Protein AF-A0A699QF99-F1 (afdb_monomer)

Sequence (143 aa):
QKDYFSTLHKDLKVVEPKKQSFEDEPPELELKELPPHLEYAFLGDNRKWPVIIAKDLSFNEKTALINVHKTRKKAIAWKLTDIKGIDPEFCSHKILLKEDYSPKVQSQRRGGMTVIKNDENELVPTRLVTGWRVCIDYRKLNE

pLDDT: mean 75.84, std 16.43, range [37.59, 96.62]

Secondary structure (DSSP, 8-state):
--HHHHHHTTT-------------PPP---PPPPPTTEEEEESSGGG-SEEEEETT--HHHHHHHHHHHHHTGGGS-SSGGGSTT--TTTT-------TTPPPPP-PPP---EEEEE-TTS-EEEEE-----------TTT--

Organism: Tanacetum cinerariifolium (NCBI:txid118510)

Structure (mmCIF, N/CA/C/O backbone):
data_AF-A0A699QF99-F1
#
_entry.id   AF-A0A699QF99-F1
#
loop_
_atom_site.group_PDB
_atom_site.id
_atom_site.type_symbol
_atom_site.label_atom_id
_atom_site.label_alt_id
_atom_site.label_comp_id
_atom_site.label_asym_id
_atom_site.label_entity_id
_atom_site.label_seq_id
_atom_site.pdbx_PDB_ins_code
_atom_site.Cartn_x
_atom_site.Cartn_y
_atom_site.Cartn_z
_atom_site.occupancy
_atom_site.B_iso_or_equiv
_atom_site.auth_seq_id
_atom_site.auth_comp_id
_atom_site.auth_asym_id
_atom_site.auth_atom_id
_atom_site.pdbx_PDB_model_num
ATOM 1 N N . GLN A 1 1 ? 18.931 -19.888 -33.628 1.00 48.25 1 GLN A N 1
ATOM 2 C CA . GLN A 1 1 ? 17.987 -19.134 -32.758 1.00 48.25 1 GLN A CA 1
ATOM 3 C C . GLN A 1 1 ? 18.033 -19.569 -31.283 1.00 48.25 1 GLN A C 1
ATOM 5 O O . GLN A 1 1 ? 17.420 -18.906 -30.459 1.00 48.25 1 GLN A O 1
ATOM 10 N N . LYS A 1 2 ? 18.768 -20.634 -30.913 1.00 37.59 2 LYS A N 1
ATOM 11 C CA . LYS A 1 2 ? 18.993 -21.014 -29.503 1.00 37.59 2 LYS A CA 1
ATOM 12 C C . LYS A 1 2 ? 20.247 -20.368 -28.896 1.00 37.59 2 LYS A C 1
ATOM 14 O O . LYS A 1 2 ? 20.340 -20.250 -27.684 1.00 37.59 2 LYS A O 1
ATOM 19 N N . ASP A 1 3 ? 21.160 -19.889 -29.737 1.00 38.94 3 ASP A N 1
ATOM 20 C CA . ASP A 1 3 ? 22.500 -19.484 -29.296 1.00 38.94 3 ASP A CA 1
ATOM 21 C C . ASP A 1 3 ? 22.543 -18.085 -28.669 1.00 38.94 3 ASP A C 1
ATOM 23 O O . ASP A 1 3 ? 23.373 -17.834 -27.807 1.00 38.94 3 ASP A O 1
ATOM 27 N N . TYR A 1 4 ? 21.597 -17.202 -29.016 1.00 45.09 4 TYR A N 1
ATOM 28 C CA . TYR A 1 4 ? 21.563 -15.825 -28.505 1.00 45.09 4 TYR A CA 1
ATOM 29 C C . TYR A 1 4 ? 21.324 -15.767 -26.985 1.00 45.09 4 TYR A C 1
ATOM 31 O O . TYR A 1 4 ? 21.980 -15.005 -26.275 1.00 45.09 4 TYR A O 1
ATOM 39 N N . PHE A 1 5 ? 20.438 -16.627 -26.469 1.00 42.97 5 PHE A N 1
ATOM 40 C CA . PHE A 1 5 ? 20.118 -16.698 -25.038 1.00 42.97 5 PHE A CA 1
ATOM 41 C C . PHE A 1 5 ? 21.234 -17.349 -24.207 1.00 42.97 5 PHE A C 1
ATOM 43 O O . PHE A 1 5 ? 21.433 -16.973 -23.054 1.00 42.97 5 PHE A O 1
ATOM 50 N N . SER A 1 6 ? 21.999 -18.286 -24.778 1.00 48.34 6 SER A N 1
ATOM 51 C CA . SER A 1 6 ? 23.105 -18.944 -24.068 1.00 48.34 6 SER A CA 1
ATOM 52 C C . SER A 1 6 ? 24.324 -18.040 -23.868 1.00 48.34 6 SER A C 1
ATOM 54 O O . SER A 1 6 ? 25.045 -18.225 -22.889 1.00 48.34 6 SER A O 1
ATOM 56 N N . THR A 1 7 ? 24.550 -17.052 -24.740 1.00 47.69 7 THR A N 1
ATOM 57 C CA . THR A 1 7 ? 25.624 -16.055 -24.568 1.00 47.69 7 THR A CA 1
ATOM 58 C C . THR A 1 7 ? 25.356 -15.097 -23.406 1.00 47.69 7 THR A C 1
ATOM 60 O O . THR A 1 7 ? 26.258 -14.858 -22.612 1.00 47.69 7 THR A O 1
ATOM 63 N N . LEU A 1 8 ? 24.116 -14.618 -23.235 1.00 49.06 8 LEU A N 1
ATOM 64 C CA . LEU A 1 8 ? 23.759 -13.665 -22.168 1.00 49.06 8 LEU A CA 1
ATOM 65 C C . LEU A 1 8 ? 23.820 -14.271 -20.755 1.00 49.06 8 LEU A C 1
ATOM 67 O O . LEU A 1 8 ? 24.043 -13.558 -19.780 1.00 49.06 8 LEU A O 1
ATOM 71 N N . HIS A 1 9 ? 23.663 -15.591 -20.635 1.00 49.22 9 HIS A N 1
ATOM 72 C CA . HIS A 1 9 ? 23.750 -16.288 -19.350 1.00 49.22 9 HIS A CA 1
ATOM 73 C C . HIS A 1 9 ? 25.180 -16.435 -18.807 1.00 49.22 9 HIS A C 1
ATOM 75 O O . HIS A 1 9 ? 25.330 -16.782 -17.638 1.00 49.22 9 HIS A O 1
ATOM 81 N N . LYS A 1 10 ? 26.224 -16.191 -19.614 1.00 53.22 10 LYS A N 1
ATOM 82 C CA . LYS A 1 10 ? 27.620 -16.336 -19.162 1.00 53.22 10 LYS A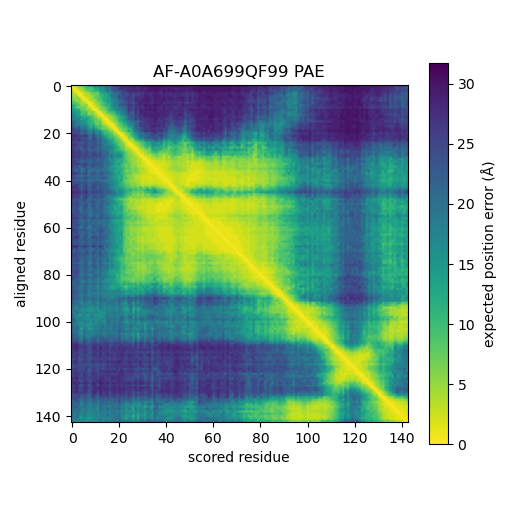 CA 1
ATOM 83 C C . LYS A 1 10 ? 28.157 -15.115 -18.406 1.00 53.22 10 LYS A C 1
ATOM 85 O O . LYS A 1 10 ? 29.061 -15.284 -17.594 1.00 53.22 10 LYS A O 1
ATOM 90 N N . ASP A 1 11 ? 27.557 -13.941 -18.603 1.00 45.44 11 ASP A N 1
ATOM 91 C CA . ASP A 1 11 ? 27.993 -12.685 -17.968 1.00 45.44 11 ASP A CA 1
ATOM 92 C C . ASP A 1 11 ? 27.169 -12.313 -16.724 1.00 45.44 11 ASP A C 1
ATOM 94 O O . ASP A 1 11 ? 27.529 -11.416 -15.959 1.00 45.44 11 ASP A O 1
ATOM 98 N N . LEU A 1 12 ? 26.068 -13.026 -16.477 1.00 50.19 12 LEU A N 1
ATOM 99 C CA . LEU A 1 12 ? 25.263 -12.859 -15.274 1.00 50.19 12 LEU A CA 1
ATOM 100 C C . LEU A 1 12 ? 25.894 -13.655 -14.129 1.00 50.19 12 LEU A C 1
ATOM 102 O O . LEU A 1 12 ? 25.664 -14.855 -13.971 1.00 50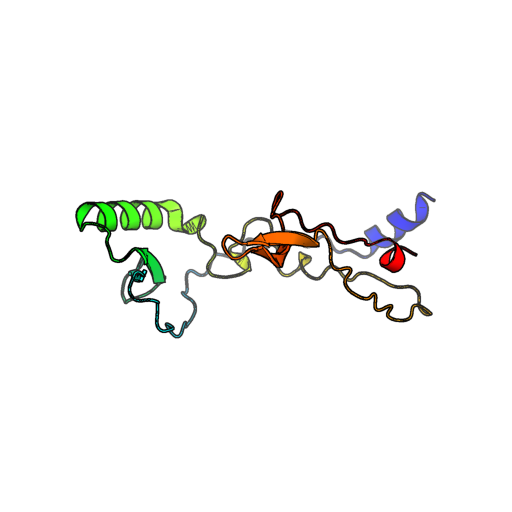.19 12 LEU A O 1
ATOM 106 N N . LYS A 1 13 ? 26.686 -12.970 -13.298 1.00 48.88 13 LYS A N 1
ATOM 107 C CA . LYS A 1 13 ? 27.049 -13.467 -11.967 1.00 48.88 13 LYS A CA 1
ATOM 108 C C . LYS A 1 13 ? 25.755 -13.769 -11.210 1.00 48.88 13 LYS A C 1
ATOM 110 O O . LYS A 1 13 ? 25.025 -12.852 -10.847 1.00 48.88 13 LYS A O 1
ATOM 115 N N . VAL A 1 14 ? 25.485 -15.050 -10.960 1.00 43.34 14 VAL A N 1
ATOM 116 C CA . VAL A 1 14 ? 24.491 -15.473 -9.971 1.00 43.34 14 VAL A CA 1
ATOM 117 C C . VAL A 1 14 ? 25.002 -14.984 -8.620 1.00 43.34 14 VAL A C 1
ATOM 119 O O . VAL A 1 14 ? 25.902 -15.577 -8.028 1.00 43.34 14 VAL A O 1
ATOM 122 N N . VAL A 1 15 ? 24.497 -13.835 -8.179 1.00 47.59 15 VAL A N 1
ATOM 123 C CA . VAL A 1 15 ? 24.717 -13.345 -6.823 1.00 47.59 15 VAL A CA 1
ATOM 124 C C . VAL A 1 15 ? 23.864 -14.226 -5.922 1.00 47.59 15 V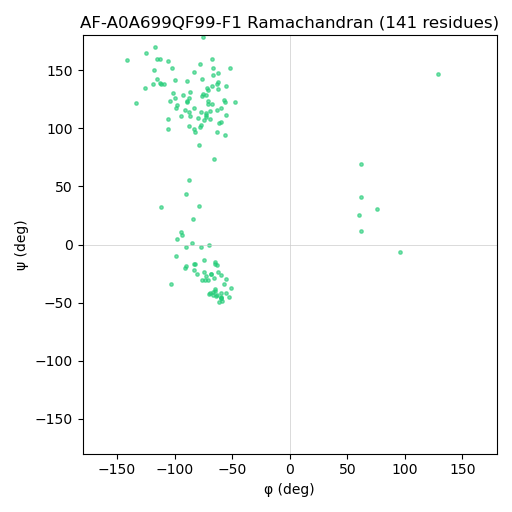AL A C 1
ATOM 126 O O . VAL A 1 15 ? 22.639 -14.236 -6.025 1.00 47.59 15 VAL A O 1
ATOM 129 N N . GLU A 1 16 ? 24.518 -15.029 -5.083 1.00 48.09 16 GLU A N 1
ATOM 130 C CA . GLU A 1 16 ? 23.820 -15.766 -4.035 1.00 48.09 16 GLU A CA 1
ATOM 131 C C . GLU A 1 16 ? 23.019 -14.779 -3.179 1.00 48.09 16 GLU A C 1
ATOM 133 O O . GLU A 1 16 ? 23.550 -13.720 -2.821 1.00 48.09 16 GLU A O 1
ATOM 138 N N . PRO A 1 17 ? 21.762 -15.102 -2.829 1.00 39.62 17 PRO A N 1
ATOM 139 C CA . PRO A 1 17 ? 20.935 -14.218 -2.031 1.00 39.62 17 PRO A CA 1
ATOM 140 C C . PRO A 1 17 ? 21.616 -14.014 -0.681 1.00 39.62 17 PRO A C 1
ATOM 142 O O . PRO A 1 17 ? 21.622 -14.894 0.187 1.00 39.62 17 PRO A O 1
ATOM 145 N N . LYS A 1 18 ? 22.214 -12.834 -0.501 1.00 41.59 18 LYS A N 1
ATOM 146 C CA . LYS A 1 18 ? 22.719 -12.408 0.797 1.00 41.59 18 LYS A CA 1
ATOM 147 C C . LYS A 1 18 ? 21.524 -12.389 1.734 1.00 41.59 18 LYS A C 1
ATOM 149 O O . LYS A 1 18 ? 20.579 -11.630 1.538 1.00 41.59 18 LYS A O 1
ATOM 154 N N . LYS A 1 19 ? 21.571 -13.232 2.766 1.00 45.41 19 LYS A N 1
ATOM 155 C CA . LYS A 1 19 ? 20.683 -13.145 3.928 1.00 45.41 19 LYS A CA 1
ATOM 156 C C . LYS A 1 19 ? 21.009 -11.845 4.664 1.00 45.41 19 LYS A C 1
ATOM 158 O O . LYS A 1 19 ? 21.690 -11.868 5.683 1.00 45.41 19 LYS A O 1
ATOM 163 N N . GLN A 1 20 ? 20.609 -10.707 4.111 1.00 42.09 20 GLN A N 1
ATOM 164 C CA . GLN A 1 20 ? 20.681 -9.447 4.825 1.00 42.09 20 GLN A CA 1
ATOM 165 C C . GLN A 1 20 ? 19.651 -9.521 5.943 1.00 42.09 20 GLN A C 1
ATOM 167 O O . GLN A 1 20 ? 18.452 -9.696 5.719 1.00 42.09 20 GLN A O 1
ATOM 172 N N . SER A 1 21 ? 20.168 -9.499 7.166 1.00 49.16 21 SER A N 1
ATOM 173 C CA . SER A 1 21 ? 19.400 -9.279 8.376 1.00 49.16 21 SER A CA 1
ATOM 174 C C . SER A 1 21 ? 18.499 -8.068 8.163 1.00 49.16 21 SER A C 1
ATOM 176 O O . SER A 1 21 ? 18.973 -6.989 7.822 1.00 49.16 21 SER A O 1
ATOM 178 N N . PHE A 1 22 ? 17.197 -8.298 8.325 1.00 49.78 22 PHE A N 1
ATOM 179 C CA . PHE A 1 22 ? 16.156 -7.282 8.356 1.00 49.78 22 PHE A CA 1
ATOM 180 C C . PHE A 1 22 ? 16.507 -6.270 9.449 1.00 49.78 22 PHE A C 1
ATOM 182 O O . PHE A 1 22 ? 16.215 -6.508 10.619 1.00 49.78 22 PHE A O 1
ATOM 189 N N . GLU A 1 23 ? 17.176 -5.173 9.107 1.00 50.19 23 GLU A N 1
ATOM 190 C CA . GLU A 1 23 ? 17.315 -4.075 10.054 1.00 50.19 23 GLU A CA 1
ATOM 191 C C . GLU A 1 23 ? 15.956 -3.376 10.175 1.00 50.19 23 GLU A C 1
ATOM 193 O O . GLU A 1 23 ? 15.438 -2.758 9.243 1.00 50.19 23 GLU A O 1
ATOM 198 N N . ASP A 1 24 ? 15.356 -3.574 11.348 1.00 60.41 24 ASP A N 1
ATOM 199 C CA . ASP A 1 24 ? 13.979 -3.266 11.753 1.00 60.41 24 ASP A CA 1
ATOM 200 C C . ASP A 1 24 ? 13.800 -1.767 12.079 1.00 60.41 24 ASP A C 1
ATOM 202 O O . ASP A 1 24 ? 13.060 -1.389 12.993 1.00 60.41 24 ASP A O 1
ATOM 206 N N . GLU A 1 25 ? 14.524 -0.889 11.376 1.00 63.75 25 GLU A N 1
ATOM 207 C CA . GLU A 1 25 ? 14.480 0.547 11.635 1.00 63.75 25 GLU A CA 1
ATOM 208 C C . GLU A 1 25 ? 13.377 1.218 10.795 1.00 63.75 25 GLU A C 1
ATOM 210 O O . GLU A 1 25 ? 13.358 1.083 9.558 1.00 63.75 25 GLU A O 1
ATOM 215 N N . PRO A 1 26 ? 12.420 1.909 11.448 1.00 63.94 26 PRO A N 1
ATOM 216 C CA . PRO A 1 26 ? 11.295 2.528 10.762 1.00 63.94 26 PRO A CA 1
ATOM 217 C C . PRO A 1 26 ? 11.769 3.680 9.868 1.00 63.94 26 PRO A C 1
ATOM 219 O O . PRO A 1 26 ? 12.698 4.394 10.239 1.00 63.94 26 PRO A O 1
ATOM 222 N N . PRO A 1 27 ? 11.123 3.898 8.711 1.00 65.75 27 PRO A N 1
ATOM 223 C CA . PRO A 1 27 ? 11.409 5.065 7.886 1.00 65.75 27 PRO A CA 1
ATOM 224 C C . PRO A 1 27 ? 11.051 6.358 8.636 1.00 65.75 27 PRO A C 1
ATOM 226 O O . PRO A 1 27 ? 9.998 6.433 9.275 1.00 65.75 27 PRO A O 1
ATOM 229 N N . GLU A 1 28 ? 11.904 7.380 8.534 1.00 66.62 28 GLU A N 1
ATOM 230 C CA . GLU A 1 28 ? 11.533 8.751 8.897 1.00 66.62 28 GLU A CA 1
ATOM 231 C C . GLU A 1 28 ? 10.411 9.201 7.954 1.00 66.62 28 GLU A C 1
ATOM 233 O O . GLU A 1 28 ? 10.588 9.233 6.736 1.00 66.62 28 GLU A O 1
ATOM 238 N N . LEU A 1 29 ? 9.219 9.462 8.499 1.00 70.12 29 LEU A N 1
ATOM 239 C CA . LEU A 1 29 ? 8.030 9.752 7.700 1.00 70.12 29 LEU A CA 1
ATOM 240 C C . LEU A 1 29 ? 7.286 10.968 8.253 1.00 70.12 29 LEU A C 1
ATOM 242 O O . LEU A 1 29 ? 6.831 10.968 9.397 1.00 70.12 29 LEU A O 1
ATOM 246 N N . GLU A 1 30 ? 7.128 11.990 7.414 1.00 77.69 30 GLU A N 1
ATOM 247 C CA . GLU A 1 30 ? 6.267 13.141 7.685 1.00 77.69 30 GLU A CA 1
ATOM 248 C C . GLU A 1 30 ? 4.800 12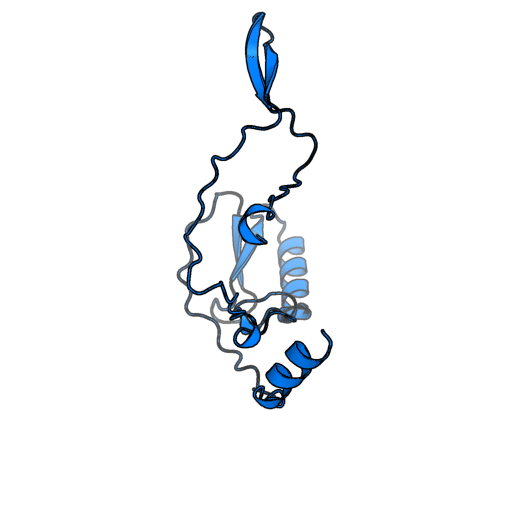.744 7.458 1.00 77.69 30 GLU A C 1
ATOM 250 O O . GLU A 1 30 ? 4.386 12.416 6.341 1.00 77.69 30 GLU A O 1
ATOM 255 N N . LEU A 1 31 ? 3.999 12.729 8.530 1.00 85.06 31 LEU A N 1
ATOM 256 C CA . LEU A 1 31 ? 2.578 12.390 8.448 1.00 85.06 31 LEU A CA 1
ATOM 257 C C . LEU A 1 31 ? 1.811 13.520 7.758 1.00 85.06 31 LEU A C 1
ATOM 259 O O . LEU A 1 31 ? 1.780 14.651 8.237 1.00 85.06 31 LEU A O 1
ATOM 263 N N . LYS A 1 32 ? 1.153 13.190 6.649 1.00 87.81 32 LYS A N 1
ATOM 264 C CA . LYS A 1 32 ? 0.275 14.117 5.928 1.00 87.81 32 LYS A CA 1
ATOM 265 C C . LYS A 1 32 ? -1.070 14.250 6.629 1.00 87.81 32 LYS A C 1
ATOM 267 O O . LYS A 1 32 ? -1.514 13.317 7.301 1.00 87.81 32 LYS A O 1
ATOM 272 N N . GLU A 1 33 ? -1.745 15.371 6.409 1.00 91.19 33 GLU A N 1
ATOM 273 C CA . GLU A 1 33 ? -3.131 15.540 6.840 1.00 91.19 33 GLU A CA 1
ATOM 274 C C . GLU A 1 33 ? -4.041 14.522 6.142 1.00 91.19 33 GLU A C 1
ATOM 276 O O . GLU A 1 33 ? -3.936 14.286 4.935 1.00 91.19 33 GLU A O 1
ATOM 281 N N . LEU A 1 34 ? -4.916 13.891 6.927 1.00 94.56 34 LEU A N 1
ATOM 282 C CA . LEU A 1 34 ? -5.853 12.884 6.446 1.00 94.56 34 LEU A CA 1
ATOM 283 C C . LEU A 1 34 ? -7.263 13.470 6.296 1.00 94.56 34 LEU A C 1
ATOM 285 O O . LEU A 1 34 ? -7.647 14.364 7.053 1.00 94.56 34 LEU A O 1
ATOM 289 N N . PRO A 1 35 ? -8.073 12.924 5.372 1.00 95.69 35 PRO A N 1
ATOM 290 C CA . PRO A 1 35 ? -9.506 13.179 5.330 1.00 95.69 35 PRO A CA 1
ATOM 291 C C . PRO A 1 35 ? -10.181 12.915 6.689 1.00 95.69 35 PRO A C 1
ATOM 293 O O . PRO A 1 35 ? -9.754 12.023 7.421 1.00 95.69 35 PRO A O 1
ATOM 296 N N . PRO A 1 36 ? -11.299 13.592 7.008 1.00 94.06 36 PRO A N 1
ATOM 297 C CA . PRO A 1 36 ? -11.907 13.559 8.344 1.00 94.06 36 PRO A CA 1
ATOM 298 C C . PRO A 1 36 ? -12.419 12.182 8.795 1.00 94.06 36 PRO A C 1
ATOM 300 O O . PRO A 1 36 ? -12.644 11.986 9.988 1.00 94.06 36 PRO A O 1
ATOM 303 N N . HIS A 1 37 ? -12.615 11.244 7.865 1.00 94.62 37 HIS A N 1
ATOM 304 C CA . HIS A 1 37 ? -13.064 9.875 8.133 1.00 94.62 37 HIS A CA 1
ATOM 305 C C . HIS A 1 37 ? -11.908 8.887 8.367 1.00 94.62 37 HIS A C 1
ATOM 307 O O . HIS A 1 37 ? -12.160 7.718 8.650 1.00 94.62 37 HIS A O 1
ATOM 313 N N . LEU A 1 38 ? -10.652 9.332 8.260 1.00 96.00 38 LEU A N 1
ATOM 314 C CA . LEU A 1 38 ? -9.460 8.510 8.459 1.00 96.00 38 LEU A CA 1
ATOM 315 C C . LEU A 1 38 ? -8.629 9.038 9.629 1.00 96.00 38 LEU A C 1
ATOM 317 O O . LEU A 1 38 ? -8.609 10.235 9.915 1.00 96.00 38 LEU A O 1
ATOM 321 N N . GLU A 1 39 ? -7.918 8.139 10.299 1.00 94.44 39 GLU A N 1
ATOM 322 C CA . GLU A 1 39 ? -6.979 8.474 11.367 1.00 94.44 39 GLU A CA 1
ATOM 323 C C . GLU A 1 39 ? -5.728 7.592 11.305 1.00 94.44 39 GLU A C 1
ATOM 325 O O . GLU A 1 39 ? -5.738 6.503 10.726 1.00 94.44 39 GLU A O 1
ATOM 330 N N . TYR A 1 40 ? -4.642 8.062 11.920 1.00 92.50 40 TYR A N 1
ATOM 331 C CA . TYR A 1 40 ? -3.435 7.262 12.089 1.00 92.50 40 TYR A CA 1
ATOM 332 C C . TYR A 1 40 ? -3.517 6.413 13.358 1.00 92.50 40 TYR A C 1
ATOM 334 O O . TYR A 1 40 ? -3.761 6.921 14.452 1.00 92.50 40 TYR A O 1
ATOM 342 N N . ALA A 1 41 ? -3.213 5.130 13.212 1.00 91.81 41 ALA A N 1
ATOM 343 C CA . ALA A 1 41 ? -2.882 4.207 14.286 1.00 91.81 41 ALA A CA 1
ATOM 344 C C . ALA A 1 41 ? -1.411 3.792 14.169 1.00 91.81 41 ALA A C 1
ATOM 346 O O . ALA A 1 41 ? -0.810 3.903 13.105 1.00 91.81 41 ALA A O 1
ATOM 347 N N . PHE A 1 42 ? -0.812 3.295 15.248 1.00 90.12 42 PHE A N 1
ATOM 348 C CA . PHE A 1 42 ? 0.606 2.927 15.266 1.00 90.12 42 PHE A CA 1
ATOM 349 C C . PHE A 1 42 ? 0.784 1.486 15.731 1.00 90.12 42 PHE A C 1
ATOM 351 O O . PHE A 1 42 ? 0.159 1.055 16.705 1.00 90.12 42 PHE A O 1
ATOM 358 N N . LEU A 1 43 ? 1.633 0.732 15.029 1.00 88.62 43 LEU A N 1
ATOM 359 C CA . LEU A 1 43 ? 1.892 -0.674 15.357 1.00 88.62 43 LEU A CA 1
ATOM 360 C C . LEU A 1 43 ? 3.068 -0.869 16.320 1.00 88.62 43 LEU A C 1
ATOM 362 O O . LEU A 1 43 ? 3.144 -1.928 16.940 1.00 88.62 43 LEU A O 1
ATOM 366 N N . GLY A 1 44 ? 3.973 0.106 16.445 1.00 82.44 44 GLY A N 1
ATOM 367 C CA . GLY A 1 44 ? 5.118 0.046 17.359 1.00 82.44 44 GLY A CA 1
ATOM 368 C C . GLY A 1 44 ? 5.095 1.122 18.441 1.00 82.44 44 GLY A C 1
ATOM 369 O O . GLY A 1 44 ? 4.317 2.076 18.384 1.00 82.44 44 GLY A O 1
ATOM 370 N N . ASP A 1 45 ? 5.995 0.973 19.409 1.00 75.94 45 ASP A N 1
ATOM 371 C CA . ASP A 1 45 ? 6.208 1.967 20.458 1.00 75.94 45 ASP A CA 1
ATOM 372 C C . ASP A 1 45 ? 6.790 3.266 19.860 1.00 75.94 45 ASP A C 1
ATOM 374 O O . ASP A 1 45 ? 7.460 3.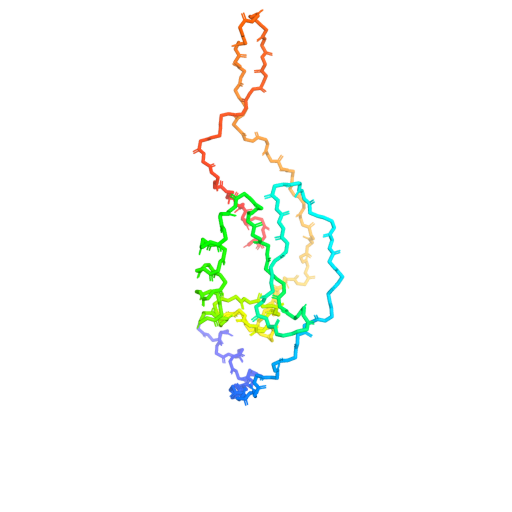253 18.822 1.00 75.94 45 ASP A O 1
ATOM 378 N N . ASN A 1 46 ? 6.519 4.410 20.495 1.00 75.25 46 ASN A N 1
ATOM 379 C CA . ASN A 1 46 ? 7.012 5.740 20.094 1.00 75.25 46 ASN A CA 1
ATOM 380 C C . ASN A 1 46 ? 6.557 6.235 18.704 1.00 75.25 46 ASN A C 1
ATOM 382 O O . ASN A 1 46 ? 7.341 6.847 17.982 1.00 75.25 46 ASN A O 1
ATOM 386 N N . ARG A 1 47 ? 5.288 6.008 18.324 1.00 76.38 47 ARG A N 1
ATOM 387 C CA . ARG A 1 47 ? 4.702 6.463 17.036 1.00 76.38 47 ARG A CA 1
ATOM 388 C C . ARG A 1 47 ? 5.409 5.904 15.790 1.00 76.38 47 ARG A C 1
ATOM 390 O O . ARG A 1 47 ? 5.352 6.492 14.713 1.00 76.38 47 ARG A O 1
ATOM 397 N N . LYS A 1 48 ? 6.057 4.747 15.917 1.00 82.75 48 LYS A N 1
ATOM 398 C CA . LYS A 1 48 ? 6.672 4.031 14.794 1.00 82.75 48 LYS A CA 1
ATOM 399 C C . LYS A 1 48 ? 5.619 3.181 14.067 1.00 82.75 48 LYS A C 1
ATOM 401 O O . LYS A 1 48 ? 4.701 2.655 14.698 1.00 82.75 48 LYS A O 1
ATOM 406 N N . TRP A 1 49 ? 5.783 3.008 12.754 1.00 85.19 49 TRP A N 1
ATOM 407 C CA . TRP A 1 49 ? 4.915 2.183 11.890 1.00 85.19 49 TRP A CA 1
ATOM 408 C C . TRP A 1 49 ? 3.451 2.672 11.821 1.00 85.19 49 TRP A C 1
ATOM 410 O O . TRP A 1 49 ? 2.557 2.014 12.367 1.00 85.19 49 TRP A O 1
ATOM 420 N N . PRO A 1 50 ? 3.198 3.836 11.189 1.00 89.81 50 PRO A N 1
ATOM 421 C CA . PRO A 1 50 ? 1.855 4.395 11.062 1.00 89.81 50 PRO A CA 1
ATOM 422 C C . PRO A 1 50 ? 0.990 3.581 10.091 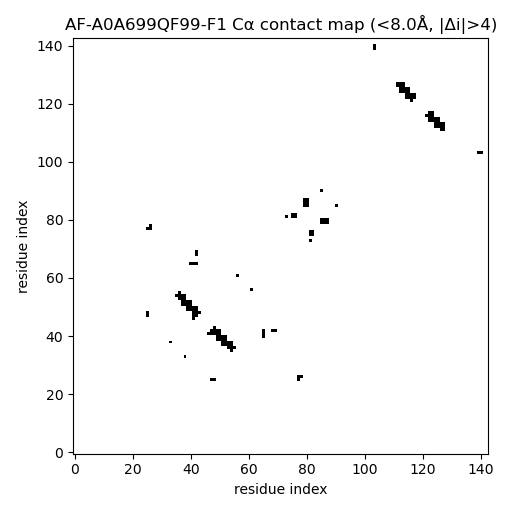1.00 89.81 50 PRO A C 1
ATOM 424 O O . PRO A 1 50 ? 1.394 3.293 8.971 1.00 89.81 50 PRO A O 1
ATOM 427 N N . VAL A 1 51 ? -0.234 3.256 10.489 1.00 90.62 51 VAL A N 1
ATOM 428 C CA . VAL A 1 51 ? -1.271 2.644 9.649 1.00 90.62 51 VAL A CA 1
ATOM 429 C C . VAL A 1 51 ? -2.450 3.601 9.589 1.00 90.62 51 VAL A C 1
ATOM 431 O O . VAL A 1 51 ? -2.827 4.182 10.602 1.00 90.62 51 VAL A O 1
ATOM 434 N N . ILE A 1 52 ? -3.043 3.764 8.410 1.00 93.88 52 ILE A N 1
ATOM 435 C CA . ILE A 1 52 ? -4.255 4.567 8.242 1.00 93.88 52 ILE A CA 1
ATOM 436 C C . ILE A 1 52 ? -5.459 3.650 8.449 1.00 93.88 52 ILE A C 1
ATOM 438 O O . ILE A 1 52 ? -5.586 2.634 7.764 1.00 93.88 52 ILE A O 1
ATOM 442 N N . ILE A 1 53 ? -6.327 4.003 9.390 1.00 94.94 53 ILE A N 1
ATOM 443 C CA . ILE A 1 53 ? -7.554 3.267 9.703 1.00 94.94 53 ILE A CA 1
ATOM 444 C C . ILE A 1 53 ? -8.769 4.189 9.605 1.00 94.94 53 ILE A C 1
ATOM 446 O O . ILE A 1 53 ? -8.639 5.414 9.576 1.00 94.94 53 ILE A O 1
ATOM 450 N N . ALA A 1 54 ? -9.959 3.598 9.553 1.00 96.62 54 ALA A N 1
ATOM 451 C CA . ALA A 1 54 ? -11.197 4.358 9.592 1.00 96.62 54 ALA A CA 1
ATOM 452 C C . ALA A 1 54 ? -11.434 4.920 11.006 1.00 96.62 54 ALA A C 1
ATOM 454 O O . ALA A 1 54 ? -11.243 4.235 12.017 1.00 96.62 54 ALA A O 1
ATOM 455 N N . LYS A 1 55 ? -11.806 6.199 11.079 1.00 95.19 55 LYS A N 1
ATOM 456 C CA . LYS A 1 55 ? -11.955 6.937 12.341 1.00 95.19 55 LYS A CA 1
ATOM 457 C C . LYS A 1 55 ? -13.173 6.485 13.147 1.00 95.19 55 LYS A C 1
ATOM 459 O O . LYS A 1 55 ? -13.146 6.535 14.377 1.00 95.19 55 LYS A O 1
ATOM 464 N N . ASP A 1 56 ? -14.212 6.047 12.452 1.00 95.00 56 ASP A N 1
ATOM 465 C CA . ASP A 1 56 ? -15.521 5.626 12.956 1.00 95.00 56 ASP A CA 1
ATOM 466 C C . ASP A 1 56 ? -15.540 4.225 13.590 1.00 95.00 56 ASP A C 1
ATOM 468 O O . ASP A 1 56 ? -16.562 3.821 14.138 1.00 95.00 56 ASP A O 1
ATOM 472 N N . LEU A 1 57 ? -14.412 3.506 13.589 1.00 95.06 57 LEU A N 1
ATOM 473 C CA . LEU A 1 57 ? -14.290 2.219 14.276 1.00 95.06 57 LEU A CA 1
ATOM 474 C C . LEU A 1 57 ? -14.495 2.364 15.794 1.00 95.06 57 LEU A C 1
ATOM 476 O O . LEU A 1 57 ? -13.976 3.286 16.436 1.00 95.06 57 LEU A O 1
ATOM 480 N N . SER A 1 58 ? -15.192 1.405 16.402 1.00 95.56 58 SER A N 1
ATOM 481 C CA . SER A 1 58 ? -15.303 1.330 17.860 1.00 95.56 58 SER A CA 1
ATOM 482 C C . SER A 1 58 ? -13.951 0.993 18.502 1.00 95.56 58 SER A C 1
ATOM 484 O O . SER A 1 58 ? -13.057 0.428 17.872 1.00 95.56 58 SER A O 1
ATOM 486 N N . PHE A 1 59 ? -13.784 1.297 19.791 1.00 93.56 59 PHE A N 1
ATOM 487 C CA . PHE A 1 59 ? -12.534 1.010 20.508 1.00 93.56 59 PHE A CA 1
ATOM 488 C C . PHE A 1 59 ? -12.132 -0.477 20.436 1.00 93.56 59 PHE A C 1
ATOM 490 O O . PHE A 1 59 ? -10.965 -0.807 20.206 1.00 93.56 59 PHE A O 1
ATOM 497 N N . ASN A 1 60 ? -13.106 -1.380 20.572 1.00 95.88 60 ASN A N 1
ATOM 498 C CA . ASN A 1 60 ? -12.875 -2.824 20.502 1.00 95.88 60 ASN A CA 1
ATOM 499 C C . ASN A 1 60 ? -12.449 -3.263 19.093 1.00 95.88 60 ASN A C 1
ATOM 501 O O . ASN A 1 60 ? -11.530 -4.065 18.946 1.00 95.88 60 ASN A O 1
ATOM 505 N N . GLU A 1 61 ? -13.059 -2.704 18.048 1.00 95.56 61 GLU A N 1
ATOM 506 C CA . GLU A 1 61 ? -12.661 -2.982 16.663 1.00 95.56 61 GLU A CA 1
ATOM 507 C C . GLU A 1 61 ? -11.266 -2.436 16.359 1.00 95.56 61 GLU A C 1
ATOM 509 O O . GLU A 1 61 ? -10.445 -3.152 15.786 1.00 95.56 61 GLU A O 1
ATOM 514 N N . LYS A 1 62 ? -10.957 -1.207 16.796 1.00 94.94 62 LYS A N 1
ATOM 515 C CA . LYS A 1 62 ? -9.630 -0.594 16.620 1.00 94.94 62 LYS A CA 1
ATOM 516 C C . LYS A 1 62 ? -8.541 -1.439 17.271 1.00 94.94 62 LYS A C 1
ATOM 518 O O . LYS A 1 62 ? -7.531 -1.746 16.641 1.00 94.94 62 LYS A O 1
ATOM 523 N N . THR A 1 63 ? -8.746 -1.848 18.520 1.00 93.25 63 THR A N 1
ATOM 524 C CA . THR A 1 63 ? -7.783 -2.687 19.251 1.00 93.25 63 THR A CA 1
ATOM 525 C C . THR A 1 63 ? -7.613 -4.064 18.615 1.00 93.25 63 THR A C 1
ATOM 527 O O . THR A 1 63 ? -6.477 -4.506 18.424 1.00 93.25 63 THR A O 1
ATOM 530 N N . ALA A 1 64 ? -8.705 -4.720 18.215 1.00 95.44 64 ALA A N 1
ATOM 531 C CA . ALA A 1 64 ? -8.649 -5.989 17.495 1.00 95.44 64 ALA A CA 1
ATOM 532 C C . ALA A 1 64 ? -7.881 -5.857 16.167 1.00 95.44 64 ALA A C 1
ATOM 534 O O . ALA A 1 64 ? -6.989 -6.662 15.888 1.00 95.44 64 ALA A O 1
ATOM 535 N N . LEU A 1 65 ? -8.162 -4.808 15.390 1.00 94.00 65 LEU A N 1
ATOM 536 C CA . LEU A 1 65 ? -7.504 -4.513 14.119 1.00 94.00 65 LEU A CA 1
ATOM 537 C C . LEU A 1 65 ? -5.997 -4.286 14.301 1.00 94.00 65 LEU A C 1
ATOM 539 O O . LEU A 1 65 ? -5.185 -4.913 13.617 1.00 94.00 65 LEU A O 1
ATOM 543 N N . ILE A 1 66 ? -5.608 -3.444 15.263 1.00 92.19 66 ILE A N 1
ATOM 544 C CA . ILE A 1 66 ? -4.198 -3.175 15.578 1.00 92.19 66 ILE A CA 1
ATOM 545 C C . ILE A 1 66 ? -3.484 -4.464 15.998 1.00 92.19 66 ILE A C 1
ATOM 547 O O . ILE A 1 66 ? -2.370 -4.715 15.541 1.00 92.19 66 ILE A O 1
ATOM 551 N N . ASN A 1 67 ? -4.112 -5.315 16.813 1.00 92.50 67 ASN A N 1
ATOM 552 C CA . ASN A 1 67 ? -3.526 -6.593 17.223 1.00 92.50 67 ASN A CA 1
ATOM 553 C C . ASN A 1 67 ? -3.304 -7.532 16.029 1.00 92.50 67 ASN A C 1
ATOM 555 O O . ASN A 1 67 ? -2.224 -8.114 15.894 1.00 92.50 67 ASN A O 1
ATOM 559 N N . VAL A 1 68 ? -4.271 -7.630 15.113 1.00 93.62 68 VAL A N 1
ATOM 560 C CA . VAL A 1 68 ? -4.106 -8.404 13.873 1.00 93.62 68 VAL A CA 1
ATOM 561 C C . VAL A 1 68 ? -2.943 -7.853 13.043 1.00 93.62 68 VAL A C 1
ATOM 563 O O . VAL A 1 68 ? -2.082 -8.625 12.616 1.00 93.62 68 VAL A O 1
ATOM 566 N N . HIS A 1 69 ? -2.839 -6.535 12.873 1.00 90.38 69 HIS A N 1
ATOM 567 C CA . HIS A 1 69 ? -1.724 -5.928 12.140 1.00 90.38 69 HIS A CA 1
ATOM 568 C C . HIS A 1 69 ? -0.368 -6.126 12.826 1.00 90.38 69 HIS A C 1
ATOM 570 O O . HIS A 1 69 ? 0.611 -6.416 12.139 1.00 90.38 69 HIS A O 1
ATOM 576 N N . LYS A 1 70 ? -0.300 -6.061 14.161 1.00 89.75 70 LYS A N 1
ATOM 577 C CA . LYS A 1 70 ? 0.915 -6.375 14.931 1.00 89.75 70 LYS A CA 1
ATOM 578 C C . LYS A 1 70 ? 1.373 -7.815 14.691 1.00 89.75 70 LYS A C 1
ATOM 580 O O . LYS A 1 70 ? 2.544 -8.037 14.392 1.00 89.75 70 LYS A O 1
ATOM 585 N N . THR A 1 71 ? 0.456 -8.787 14.734 1.00 90.44 71 THR A N 1
ATOM 586 C CA . THR A 1 71 ? 0.795 -10.202 14.467 1.00 90.44 71 THR A CA 1
ATOM 587 C C . THR A 1 71 ? 1.236 -10.449 13.022 1.00 90.44 71 THR A C 1
ATOM 589 O O . THR A 1 71 ? 2.050 -11.333 12.761 1.00 90.44 71 THR A O 1
ATOM 592 N N . ARG A 1 72 ? 0.737 -9.647 12.074 1.00 87.06 72 ARG A N 1
ATOM 593 C CA . ARG A 1 72 ? 1.008 -9.776 10.635 1.00 87.06 72 ARG A CA 1
ATOM 594 C C . ARG A 1 72 ? 1.851 -8.628 10.079 1.00 87.06 72 ARG A C 1
ATOM 596 O O . ARG A 1 72 ? 1.713 -8.300 8.904 1.00 87.06 72 ARG A O 1
ATOM 603 N N . LYS A 1 73 ? 2.765 -8.053 10.871 1.00 83.88 73 LYS A N 1
ATOM 604 C CA . LYS A 1 73 ? 3.606 -6.912 10.449 1.00 83.88 73 LYS A CA 1
ATOM 605 C C . LYS A 1 73 ? 4.320 -7.166 9.112 1.00 83.88 73 LYS A C 1
ATOM 607 O O . LYS A 1 73 ? 4.375 -6.275 8.279 1.00 83.88 73 LYS A O 1
ATOM 612 N N . LYS A 1 74 ? 4.770 -8.407 8.871 1.00 81.56 74 LYS A N 1
ATOM 613 C CA . LYS A 1 74 ? 5.453 -8.843 7.634 1.00 81.56 74 LYS A CA 1
ATOM 614 C C . LYS A 1 74 ? 4.587 -8.804 6.366 1.00 81.56 74 LYS A C 1
ATOM 616 O O . LYS A 1 74 ? 5.124 -8.939 5.275 1.00 81.56 74 LYS A O 1
ATOM 621 N N . ALA A 1 75 ? 3.265 -8.697 6.497 1.00 83.31 75 ALA A N 1
ATOM 622 C CA . ALA A 1 75 ? 2.361 -8.563 5.355 1.00 83.31 75 ALA A CA 1
ATOM 623 C C . ALA A 1 75 ? 2.259 -7.112 4.857 1.00 83.31 75 ALA A C 1
ATOM 625 O O . ALA A 1 75 ? 1.787 -6.885 3.747 1.00 83.31 75 ALA A O 1
ATOM 626 N N . ILE A 1 76 ? 2.681 -6.141 5.674 1.00 84.06 76 ILE A N 1
ATOM 627 C CA . ILE A 1 76 ? 2.721 -4.725 5.316 1.00 84.06 76 ILE A CA 1
ATOM 628 C C . ILE A 1 76 ? 4.149 -4.409 4.893 1.00 84.06 76 ILE A C 1
ATOM 630 O O . ILE A 1 76 ? 5.080 -4.565 5.682 1.00 84.06 76 ILE A O 1
ATOM 634 N N . ALA A 1 77 ? 4.312 -3.966 3.654 1.00 84.12 77 ALA A N 1
ATOM 635 C CA . ALA A 1 77 ? 5.593 -3.480 3.180 1.00 84.12 77 ALA A CA 1
ATOM 636 C C . ALA A 1 77 ? 5.739 -1.991 3.493 1.00 84.12 77 ALA A C 1
ATOM 638 O O . ALA A 1 77 ? 4.882 -1.191 3.114 1.00 84.12 77 ALA A O 1
ATOM 639 N N . TRP A 1 78 ? 6.823 -1.627 4.172 1.00 82.56 78 TRP A N 1
ATOM 640 C CA . TRP A 1 78 ? 7.131 -0.243 4.540 1.00 82.56 78 TRP A CA 1
ATOM 641 C C . TRP A 1 78 ? 8.205 0.347 3.635 1.00 82.56 78 TRP A C 1
ATOM 643 O O . TRP A 1 78 ? 8.177 1.533 3.313 1.00 82.56 78 TRP A O 1
ATOM 653 N N . LYS A 1 79 ? 9.137 -0.501 3.204 1.00 80.62 79 LYS A N 1
ATOM 654 C CA . LYS A 1 79 ? 10.152 -0.224 2.190 1.00 80.62 79 LYS A CA 1
ATOM 655 C C . LYS A 1 79 ? 9.908 -1.124 0.978 1.00 80.62 79 LYS A C 1
ATOM 657 O O . LYS A 1 79 ? 9.284 -2.178 1.085 1.00 80.62 79 LYS A O 1
ATOM 662 N N . LEU A 1 80 ? 10.445 -0.740 -0.182 1.00 76.69 80 LEU A N 1
ATOM 663 C CA . LEU A 1 80 ? 10.385 -1.574 -1.393 1.00 76.69 80 LEU A CA 1
ATOM 664 C C . LEU A 1 80 ? 11.000 -2.963 -1.169 1.00 76.69 80 LEU A C 1
ATOM 666 O O . LEU A 1 80 ? 10.481 -3.946 -1.683 1.00 76.69 80 LEU A O 1
ATOM 670 N N . THR A 1 81 ? 12.044 -3.042 -0.340 1.00 77.12 81 THR A N 1
ATOM 671 C CA . THR A 1 81 ? 12.704 -4.289 0.076 1.00 77.12 81 THR A CA 1
ATOM 672 C C . THR A 1 81 ? 11.794 -5.243 0.848 1.00 77.12 81 THR A C 1
ATOM 674 O O . THR A 1 81 ? 12.059 -6.441 0.883 1.00 77.12 81 THR A O 1
ATOM 677 N N . ASP A 1 82 ? 10.730 -4.739 1.476 1.00 78.25 82 ASP A N 1
ATOM 678 C CA . ASP A 1 82 ? 9.821 -5.560 2.280 1.00 78.25 82 ASP A CA 1
ATOM 679 C C . ASP A 1 82 ? 8.783 -6.284 1.406 1.00 78.25 82 ASP A C 1
ATOM 681 O O . ASP A 1 82 ? 8.140 -7.238 1.856 1.00 78.25 82 ASP A O 1
ATOM 685 N N . ILE A 1 83 ? 8.594 -5.850 0.151 1.00 82.62 83 ILE A N 1
ATOM 686 C CA . ILE A 1 83 ? 7.623 -6.453 -0.763 1.00 82.62 83 ILE A CA 1
ATOM 687 C C . ILE A 1 83 ? 8.199 -7.761 -1.307 1.00 82.62 83 ILE A C 1
ATOM 689 O O . ILE A 1 83 ? 9.019 -7.786 -2.223 1.00 82.62 83 ILE A O 1
ATOM 693 N N . LYS A 1 84 ? 7.730 -8.888 -0.766 1.00 76.31 84 LYS A N 1
ATOM 694 C CA . LYS A 1 84 ? 8.160 -10.217 -1.215 1.00 76.31 84 LYS A CA 1
ATOM 695 C C . LYS A 1 84 ? 7.909 -10.397 -2.720 1.00 76.31 84 LYS A C 1
ATOM 697 O O . LYS A 1 84 ? 6.770 -10.331 -3.173 1.00 76.31 84 LYS A O 1
ATOM 702 N N . GLY A 1 85 ? 8.972 -10.693 -3.468 1.00 73.88 85 GLY A N 1
ATOM 703 C CA . GLY A 1 85 ? 8.930 -10.883 -4.924 1.00 73.88 85 GLY A CA 1
ATOM 704 C C . GLY A 1 85 ? 9.296 -9.638 -5.736 1.00 73.88 85 GLY A C 1
ATOM 705 O O . GLY A 1 85 ? 9.448 -9.747 -6.949 1.00 73.88 85 GLY A O 1
ATOM 706 N N . ILE A 1 86 ? 9.484 -8.490 -5.082 1.00 76.12 86 ILE A N 1
ATOM 707 C CA . ILE A 1 86 ? 10.094 -7.296 -5.667 1.00 76.12 86 ILE A CA 1
ATOM 708 C C . ILE A 1 86 ? 11.493 -7.193 -5.069 1.00 76.12 86 ILE A C 1
ATOM 710 O O . ILE A 1 86 ? 11.666 -6.763 -3.935 1.00 76.12 86 ILE A O 1
ATOM 714 N N . ASP A 1 87 ? 12.493 -7.635 -5.818 1.00 74.88 87 ASP A N 1
ATOM 715 C CA . ASP A 1 87 ? 13.885 -7.387 -5.464 1.00 74.88 87 ASP A CA 1
ATOM 716 C C . ASP A 1 87 ? 14.317 -6.076 -6.146 1.00 74.88 87 ASP A C 1
ATOM 718 O O . ASP A 1 87 ? 14.307 -6.020 -7.377 1.00 74.88 87 ASP A O 1
ATOM 722 N N . PRO A 1 88 ? 14.665 -5.011 -5.394 1.00 66.31 88 PRO A N 1
ATOM 723 C CA . PRO A 1 88 ? 15.091 -3.734 -5.966 1.00 66.31 88 PRO A CA 1
ATOM 724 C C . PRO A 1 88 ? 16.268 -3.855 -6.939 1.00 66.31 88 PRO A C 1
ATOM 726 O O . PRO A 1 88 ? 16.354 -3.068 -7.882 1.00 66.31 88 PRO A O 1
ATOM 729 N N . GLU A 1 89 ? 17.148 -4.839 -6.741 1.00 69.00 89 GLU A N 1
ATOM 730 C CA . GLU A 1 89 ? 18.283 -5.107 -7.624 1.00 69.00 89 GLU A CA 1
ATOM 731 C C . GLU A 1 89 ? 17.790 -5.678 -8.965 1.00 69.00 89 GLU A C 1
ATOM 733 O O . GLU A 1 89 ? 18.164 -5.199 -10.041 1.00 69.00 89 GLU A O 1
ATOM 738 N N . PHE A 1 90 ? 16.827 -6.602 -8.907 1.00 61.75 90 PHE A N 1
ATOM 739 C CA . PHE A 1 90 ? 16.146 -7.172 -10.074 1.00 61.75 90 PHE A CA 1
ATOM 740 C C . PHE A 1 90 ? 15.126 -6.229 -10.722 1.00 61.75 90 PHE A C 1
ATOM 742 O O . PHE A 1 90 ? 14.852 -6.359 -11.909 1.00 61.75 90 PHE A O 1
ATOM 749 N N . CYS A 1 91 ? 14.560 -5.249 -10.019 1.00 55.59 91 CYS A N 1
ATOM 750 C CA . CYS A 1 91 ? 13.582 -4.307 -10.583 1.00 55.59 91 CYS A CA 1
ATOM 751 C C . CYS A 1 91 ? 14.181 -3.307 -11.583 1.00 55.59 91 CYS A C 1
ATOM 753 O O . CYS A 1 91 ? 13.448 -2.521 -12.180 1.00 55.59 91 CYS A O 1
ATOM 755 N N . SER A 1 92 ? 15.485 -3.382 -11.838 1.00 59.97 92 SER A N 1
ATOM 756 C CA . SER A 1 92 ? 16.188 -2.624 -12.869 1.00 59.97 92 SER A CA 1
ATOM 757 C C . SER A 1 92 ? 16.237 -3.358 -14.220 1.00 59.97 92 SER A C 1
ATOM 759 O O . SER A 1 92 ? 17.267 -3.377 -14.894 1.00 59.97 92 SER A O 1
ATOM 761 N N . HIS A 1 93 ? 15.126 -3.967 -14.653 1.00 69.88 93 HIS A N 1
ATOM 762 C CA . HIS A 1 93 ? 15.068 -4.595 -15.977 1.00 69.88 93 HIS A CA 1
ATOM 763 C C . HIS A 1 93 ? 15.333 -3.531 -17.054 1.00 69.88 93 HIS A C 1
ATOM 765 O O . HIS A 1 93 ? 14.480 -2.693 -17.349 1.00 69.88 93 HIS A O 1
ATOM 771 N N . LYS A 1 94 ? 16.531 -3.554 -17.647 1.00 76.19 94 LYS A N 1
ATOM 772 C CA . LYS A 1 94 ? 16.874 -2.705 -18.789 1.00 76.19 94 LYS A CA 1
ATOM 773 C C . LYS A 1 94 ? 16.279 -3.339 -20.037 1.00 76.19 94 LYS A C 1
ATOM 775 O O . LYS A 1 94 ? 16.743 -4.382 -20.490 1.00 76.19 94 LYS A O 1
ATOM 780 N N . ILE A 1 95 ? 15.246 -2.708 -20.587 1.00 80.81 95 ILE A N 1
ATOM 781 C CA . ILE A 1 95 ? 14.734 -3.068 -21.907 1.00 80.81 95 ILE A CA 1
ATOM 782 C C . ILE A 1 95 ? 15.735 -2.522 -22.925 1.00 80.81 95 ILE A C 1
ATOM 784 O O . ILE A 1 95 ? 15.848 -1.310 -23.100 1.00 80.81 95 ILE A O 1
ATOM 788 N N . LEU A 1 96 ? 16.504 -3.415 -23.547 1.00 84.31 96 LEU A N 1
ATOM 789 C CA . LEU A 1 96 ? 17.424 -3.048 -24.619 1.00 84.31 96 LEU A CA 1
ATOM 790 C C . LEU A 1 96 ? 16.615 -2.728 -25.881 1.00 84.31 96 LEU A C 1
ATOM 792 O O . LEU A 1 96 ? 15.768 -3.519 -26.294 1.00 84.31 96 LEU A O 1
ATOM 796 N N . LEU A 1 97 ? 16.877 -1.570 -26.480 1.00 84.75 97 LEU A N 1
ATOM 797 C CA . LEU A 1 97 ? 16.283 -1.133 -27.744 1.00 84.75 97 LEU A CA 1
ATOM 798 C C . LEU A 1 97 ? 17.334 -1.239 -28.857 1.00 84.75 97 LEU A C 1
ATOM 800 O O . LEU A 1 97 ? 18.533 -1.255 -28.576 1.00 84.75 97 LEU A O 1
ATOM 804 N N . LYS A 1 98 ? 16.894 -1.323 -30.117 1.00 86.44 98 LYS A N 1
ATOM 805 C CA . LYS A 1 98 ? 17.800 -1.253 -31.277 1.00 86.44 98 LYS A CA 1
ATOM 806 C C . LYS A 1 98 ? 18.494 0.120 -31.304 1.00 86.44 98 LYS A C 1
ATOM 808 O O . LYS A 1 98 ? 17.891 1.107 -30.887 1.00 86.44 98 LYS A O 1
ATOM 813 N N . GLU A 1 99 ? 19.735 0.185 -31.790 1.00 84.94 99 GLU A N 1
ATOM 814 C CA . GLU A 1 99 ? 20.552 1.418 -31.792 1.00 84.94 99 GLU A CA 1
ATOM 815 C C . GLU A 1 99 ? 19.910 2.581 -32.570 1.00 84.94 99 GLU A C 1
ATOM 817 O O . GLU A 1 99 ? 20.141 3.744 -32.252 1.00 84.94 99 GLU A O 1
ATOM 822 N N . ASP A 1 100 ? 19.063 2.275 -33.552 1.00 87.50 100 ASP A N 1
ATOM 823 C CA . ASP A 1 100 ? 18.331 3.221 -34.396 1.00 87.50 100 ASP A CA 1
ATOM 824 C C . ASP A 1 100 ? 16.883 3.477 -33.931 1.00 87.50 100 ASP A C 1
ATOM 826 O O . ASP A 1 100 ? 16.116 4.179 -34.599 1.00 87.50 100 ASP A O 1
ATOM 830 N N . TYR A 1 101 ? 16.475 2.920 -32.786 1.00 85.19 101 TYR A N 1
ATOM 831 C CA . TYR A 1 101 ? 15.107 3.050 -32.298 1.00 85.19 101 TYR A CA 1
ATOM 832 C C . TYR A 1 101 ? 14.815 4.476 -31.815 1.00 85.19 101 TYR A C 1
ATOM 834 O O . TYR A 1 101 ? 15.443 4.994 -30.891 1.00 85.19 101 TYR A O 1
ATOM 842 N N . SER A 1 102 ? 13.785 5.095 -32.392 1.00 87.62 102 SER A N 1
ATOM 843 C CA . SER A 1 102 ? 13.290 6.410 -31.978 1.00 87.62 102 SER A CA 1
ATOM 844 C C . SER A 1 102 ? 12.049 6.290 -31.079 1.00 87.62 102 SER A C 1
ATOM 846 O O . SER A 1 102 ? 11.178 5.450 -31.332 1.00 87.62 102 SER A O 1
ATOM 848 N N . PRO A 1 103 ? 11.910 7.128 -30.031 1.00 88.25 103 PRO A N 1
ATOM 849 C CA . PRO A 1 103 ? 10.715 7.140 -29.192 1.00 88.25 103 PRO A CA 1
ATOM 850 C C . PRO A 1 103 ? 9.442 7.402 -30.008 1.00 88.25 103 PRO A C 1
ATOM 852 O O . PRO A 1 103 ? 9.321 8.419 -30.691 1.00 88.25 103 PRO A O 1
ATOM 855 N N . LYS A 1 104 ? 8.457 6.503 -29.905 1.00 85.75 104 LYS A N 1
ATOM 856 C CA . LYS A 1 104 ? 7.150 6.641 -30.563 1.00 85.75 104 LYS A CA 1
ATOM 857 C C . LYS A 1 104 ? 6.087 7.062 -29.550 1.00 85.75 104 LYS A C 1
ATOM 859 O O . LYS A 1 104 ? 5.832 6.350 -28.582 1.00 85.75 104 LYS A O 1
ATOM 864 N N . VAL A 1 105 ? 5.407 8.177 -29.813 1.00 86.75 105 VAL A N 1
ATOM 865 C CA . VAL A 1 105 ? 4.255 8.639 -29.021 1.00 86.75 105 VAL A CA 1
ATOM 866 C C . VAL A 1 105 ? 2.961 8.291 -29.756 1.00 86.75 105 VAL A C 1
ATOM 868 O O . VAL A 1 105 ? 2.819 8.558 -30.948 1.00 86.75 105 VAL A O 1
ATOM 871 N N . GLN A 1 106 ? 2.007 7.678 -29.053 1.00 83.19 106 GLN A N 1
ATOM 872 C CA . GLN A 1 106 ? 0.655 7.438 -29.563 1.00 83.19 106 GLN A CA 1
ATOM 873 C C . GLN A 1 106 ? -0.354 8.283 -28.796 1.00 83.19 106 GLN A C 1
ATOM 875 O O . GLN A 1 106 ? -0.292 8.362 -27.570 1.00 83.19 106 GLN A O 1
ATOM 880 N N . SER A 1 107 ? -1.316 8.870 -29.507 1.00 81.88 107 SER A N 1
ATOM 881 C CA . SER A 1 107 ? -2.431 9.549 -28.858 1.00 81.88 107 SER A CA 1
ATOM 882 C C . SER A 1 107 ? -3.317 8.542 -28.122 1.00 81.88 107 SER A C 1
ATOM 884 O O . SER A 1 107 ? -3.647 7.465 -28.632 1.00 81.88 107 SER A O 1
ATOM 886 N N . GLN A 1 108 ? -3.714 8.897 -26.901 1.00 79.50 108 GLN A N 1
ATOM 887 C CA . GLN A 1 108 ? -4.634 8.084 -26.120 1.00 79.50 108 GLN A CA 1
ATOM 888 C C . GLN A 1 108 ? -6.009 8.089 -26.795 1.00 79.50 108 GLN A C 1
ATOM 890 O O . GLN A 1 108 ? -6.629 9.136 -26.978 1.00 79.50 108 GLN A O 1
ATOM 895 N N . ARG A 1 109 ? -6.507 6.906 -27.164 1.00 74.31 109 ARG A N 1
ATOM 896 C CA . ARG A 1 109 ? -7.852 6.773 -27.733 1.00 74.31 109 ARG A CA 1
ATOM 897 C C . ARG A 1 109 ? -8.895 6.917 -26.627 1.00 74.31 109 ARG A C 1
ATOM 899 O O . ARG A 1 109 ? -8.826 6.233 -25.606 1.00 74.31 109 ARG A O 1
ATOM 906 N N . ARG A 1 110 ? -9.892 7.775 -26.841 1.00 69.19 110 ARG A N 1
ATOM 907 C CA . ARG A 1 110 ? -11.043 7.912 -25.941 1.00 69.19 110 ARG A CA 1
ATOM 908 C C . ARG A 1 110 ? -12.012 6.752 -26.200 1.00 69.19 110 ARG A C 1
ATOM 910 O O . ARG A 1 110 ? -12.723 6.752 -27.196 1.00 69.19 110 ARG A O 1
ATOM 917 N N . GLY A 1 111 ? -11.992 5.732 -25.345 1.00 66.62 111 GLY A N 1
ATOM 918 C CA . GLY A 1 111 ? -12.886 4.572 -25.451 1.00 66.62 111 GLY A CA 1
ATOM 919 C C . GLY A 1 111 ? -14.208 4.760 -24.695 1.00 66.62 111 GLY A C 1
ATOM 920 O O . GLY A 1 111 ? -14.203 5.277 -23.577 1.00 66.62 111 GLY A O 1
ATOM 921 N N . GLY A 1 112 ? -15.316 4.286 -25.280 1.00 65.25 112 GLY A N 1
ATOM 922 C CA . GLY A 1 112 ? -16.580 4.033 -24.570 1.00 65.25 112 GLY A CA 1
ATOM 923 C C . GLY A 1 112 ? -17.419 5.259 -24.201 1.00 65.25 112 GLY A C 1
ATOM 924 O O . GLY A 1 112 ? -18.092 5.232 -23.175 1.00 65.25 112 GLY A O 1
ATOM 925 N N . MET A 1 113 ? -17.368 6.334 -24.991 1.00 66.88 113 MET A N 1
ATOM 926 C CA . MET A 1 113 ? -18.259 7.476 -24.786 1.00 66.88 113 MET A CA 1
ATOM 927 C C . MET A 1 113 ? -19.573 7.252 -25.540 1.00 66.88 113 MET A C 1
ATOM 929 O O . MET A 1 113 ? -19.580 7.214 -26.768 1.00 66.88 113 MET A O 1
ATOM 933 N N . THR A 1 114 ? -20.671 7.103 -24.809 1.00 70.56 114 THR A N 1
ATOM 934 C CA . THR A 1 114 ? -22.031 7.022 -25.354 1.00 70.56 114 THR A CA 1
ATOM 935 C C . THR A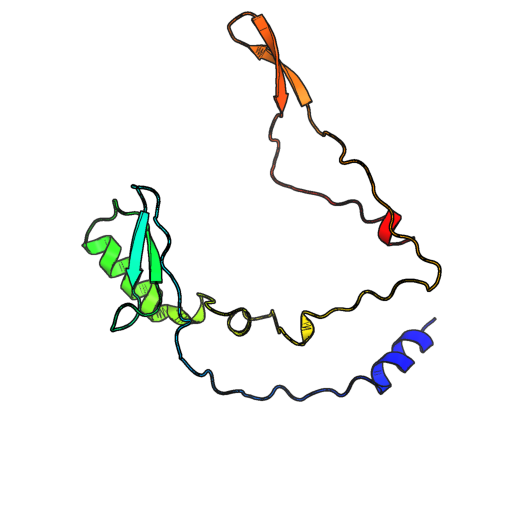 1 114 ? -22.776 8.302 -25.006 1.00 70.56 114 THR A C 1
ATOM 937 O O . THR A 1 114 ? -22.660 8.791 -23.887 1.00 70.56 114 THR A O 1
ATOM 940 N N . VAL A 1 115 ? -23.539 8.860 -25.941 1.00 78.69 115 VAL A N 1
ATOM 941 C CA . VAL A 1 115 ? -24.395 10.018 -25.655 1.00 78.69 115 VAL A CA 1
ATOM 942 C C . VAL A 1 115 ? -25.697 9.496 -25.056 1.00 78.69 115 VAL A C 1
ATOM 944 O O . VAL A 1 115 ? -26.403 8.731 -25.711 1.00 78.69 115 VAL A O 1
ATOM 947 N N . ILE A 1 116 ? -25.987 9.869 -23.812 1.00 81.81 116 ILE A N 1
ATOM 948 C CA . ILE A 1 116 ? -27.192 9.460 -23.081 1.00 81.81 116 ILE A CA 1
ATOM 949 C C . ILE A 1 116 ? -28.023 10.720 -22.815 1.00 81.81 116 ILE A C 1
ATOM 951 O O . ILE A 1 116 ? -27.464 11.788 -22.571 1.00 81.81 116 ILE A O 1
ATOM 955 N N . LYS A 1 117 ? -29.353 10.613 -22.901 1.00 86.56 117 LYS A N 1
ATOM 956 C CA . LYS A 1 117 ? -30.247 11.696 -22.473 1.00 86.56 117 LYS A CA 1
ATOM 957 C C . LYS A 1 117 ? -30.321 11.717 -20.948 1.00 86.56 117 LYS A C 1
ATOM 959 O O . LYS A 1 117 ? -30.579 10.669 -20.358 1.00 86.56 117 LYS A O 1
ATOM 964 N N . ASN A 1 118 ? -30.077 12.872 -20.336 1.00 83.31 118 ASN A N 1
ATOM 965 C CA . ASN A 1 118 ? -30.359 13.077 -18.914 1.00 83.31 118 ASN A CA 1
ATOM 966 C C . ASN A 1 118 ? -31.877 13.243 -18.682 1.00 83.31 118 ASN A C 1
ATOM 968 O O . ASN A 1 118 ? -32.666 13.243 -19.631 1.00 83.31 118 ASN A O 1
ATOM 972 N N . ASP A 1 119 ? -32.276 13.411 -17.422 1.00 89.19 119 ASP A N 1
ATOM 973 C CA . ASP A 1 119 ? -33.680 13.594 -17.028 1.00 89.19 119 ASP A CA 1
ATOM 974 C C . ASP A 1 119 ? -34.299 14.901 -17.572 1.00 89.19 119 ASP A C 1
ATOM 976 O O . ASP A 1 119 ? -35.518 15.034 -17.657 1.00 89.19 119 ASP A O 1
ATOM 980 N N . GLU A 1 120 ? -33.459 15.844 -18.009 1.00 89.31 120 GLU A N 1
ATOM 981 C CA . GLU A 1 120 ? -33.831 17.115 -18.642 1.00 89.31 120 GLU A CA 1
ATOM 982 C C . GLU A 1 120 ? -33.826 17.030 -20.186 1.00 89.31 120 GLU A C 1
ATOM 984 O O . GLU A 1 120 ? -33.956 18.038 -20.877 1.00 89.31 120 GLU A O 1
ATOM 989 N N . ASN A 1 121 ? -33.712 15.819 -20.751 1.00 85.81 121 ASN A N 1
ATOM 990 C CA . ASN A 1 121 ? -33.600 15.528 -22.188 1.00 85.81 121 ASN A CA 1
ATOM 991 C C . ASN A 1 121 ? -32.362 16.107 -22.897 1.00 85.81 12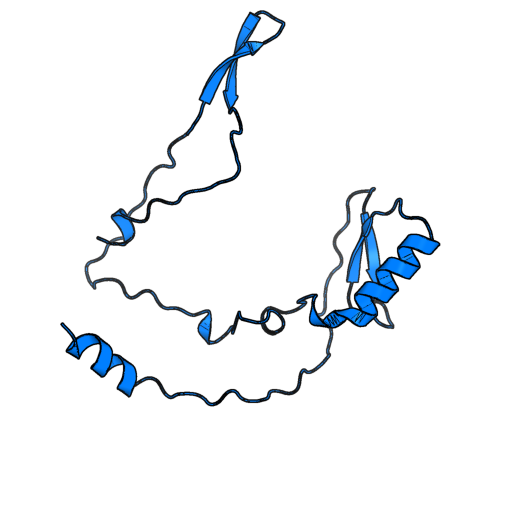1 ASN A C 1
ATOM 993 O O . ASN A 1 121 ? -32.272 16.044 -24.130 1.00 85.81 121 ASN A O 1
ATOM 997 N N . GLU A 1 122 ? -31.382 16.610 -22.160 1.00 87.56 122 GLU A N 1
ATOM 998 C CA . GLU A 1 122 ? -30.108 17.052 -22.708 1.00 87.56 122 GLU A CA 1
ATOM 999 C C . GLU A 1 122 ? -29.214 15.856 -23.051 1.00 87.56 122 GLU A C 1
ATOM 1001 O O . GLU A 1 122 ? -29.164 14.844 -22.349 1.00 87.56 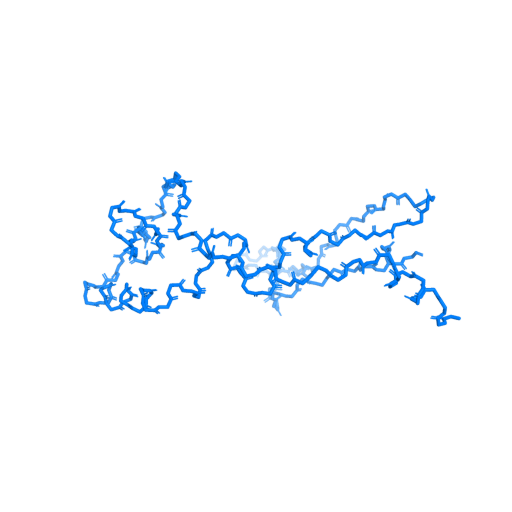122 GLU A O 1
ATOM 1006 N N . LEU A 1 123 ? -28.481 15.975 -24.157 1.00 87.06 123 LEU A N 1
ATOM 1007 C CA . LEU A 1 123 ? -27.553 14.952 -24.625 1.00 87.06 123 LEU A CA 1
ATOM 1008 C C . LEU A 1 123 ? -26.210 15.087 -23.905 1.00 87.06 123 LEU A C 1
ATOM 1010 O O . LEU A 1 123 ? -25.365 15.895 -24.293 1.00 87.06 123 LEU A O 1
ATOM 1014 N N . VAL A 1 124 ? -25.987 14.257 -22.888 1.00 83.31 124 VAL A N 1
ATOM 1015 C CA . VAL A 1 124 ? -24.747 14.253 -22.111 1.00 83.31 124 VAL A CA 1
ATOM 1016 C C . VAL A 1 124 ? -23.833 13.123 -22.602 1.00 83.31 124 VAL A C 1
ATOM 1018 O O . VAL A 1 124 ? -24.245 11.961 -22.655 1.00 83.31 124 VAL A O 1
ATOM 1021 N N . PRO A 1 125 ? -22.571 13.412 -22.970 1.00 76.25 125 PRO A N 1
ATOM 1022 C CA . PRO A 1 125 ? -21.593 12.371 -23.256 1.00 76.25 125 PRO A CA 1
ATOM 1023 C C . PRO A 1 125 ? -21.218 11.638 -21.962 1.00 76.25 125 PRO A C 1
ATOM 1025 O O . PRO A 1 125 ? -20.503 12.172 -21.113 1.00 76.25 125 PRO A O 1
ATOM 1028 N N . THR A 1 126 ? -21.675 10.400 -21.811 1.00 68.94 126 THR A N 1
ATOM 1029 C CA . THR A 1 126 ? -21.460 9.582 -20.614 1.00 68.94 126 THR A CA 1
ATOM 1030 C C . THR A 1 126 ? -20.561 8.393 -20.936 1.00 68.94 126 THR A C 1
ATOM 1032 O O . THR A 1 126 ? -20.676 7.747 -21.978 1.00 68.94 126 THR A O 1
ATOM 1035 N N . ARG A 1 127 ? -19.641 8.076 -20.023 1.00 65.31 127 ARG A N 1
ATOM 1036 C CA . ARG A 1 127 ? -18.795 6.884 -20.111 1.00 65.31 127 ARG A CA 1
ATOM 1037 C C . ARG A 1 127 ? -19.442 5.760 -19.306 1.00 65.31 127 ARG A C 1
ATOM 1039 O O . ARG A 1 127 ? -19.459 5.831 -18.081 1.00 65.31 127 ARG A O 1
ATOM 1046 N N . LEU A 1 128 ? -19.950 4.722 -19.967 1.00 60.34 128 LEU A N 1
ATOM 1047 C CA . LEU A 1 128 ? -20.414 3.519 -19.271 1.00 60.34 128 LEU A CA 1
ATOM 1048 C C . LEU A 1 128 ? -19.184 2.740 -18.780 1.00 60.34 128 LEU A C 1
ATOM 1050 O O . LEU A 1 128 ? -18.391 2.242 -19.579 1.00 60.34 128 LEU A O 1
ATOM 1054 N N . VAL A 1 129 ? -18.970 2.677 -17.463 1.00 60.28 129 VAL A N 1
ATOM 1055 C CA . VAL A 1 129 ? -17.828 1.962 -16.871 1.00 60.28 129 VAL A CA 1
ATOM 1056 C C . VAL A 1 129 ? -18.138 0.465 -16.852 1.00 60.28 129 VAL A C 1
ATOM 1058 O O . VAL A 1 129 ? -18.615 -0.069 -15.859 1.00 60.28 129 VAL A O 1
ATOM 1061 N N . THR A 1 130 ? -17.866 -0.245 -17.948 1.00 54.12 130 THR A N 1
ATOM 1062 C CA . THR A 1 130 ? -18.104 -1.701 -18.049 1.00 54.12 130 THR A CA 1
ATOM 1063 C C . THR A 1 130 ? -16.959 -2.554 -17.475 1.00 54.12 130 THR A C 1
ATOM 1065 O O . THR A 1 130 ? -16.805 -3.719 -17.830 1.00 54.12 130 THR A O 1
ATOM 1068 N N . GLY A 1 131 ? -16.142 -1.988 -16.581 1.00 58.31 131 GLY A N 1
ATOM 1069 C CA . GLY A 1 131 ? -15.046 -2.672 -15.887 1.00 58.31 131 GLY A CA 1
ATOM 1070 C C . GLY A 1 131 ? -13.705 -1.934 -15.967 1.00 58.31 131 GLY A C 1
ATOM 1071 O O . GLY A 1 131 ? -13.375 -1.296 -16.964 1.00 58.31 131 GLY A O 1
ATOM 1072 N N . TRP A 1 132 ? -12.903 -2.045 -14.907 1.00 64.06 132 TRP A N 1
ATOM 1073 C CA . TRP A 1 132 ? -11.597 -1.388 -14.759 1.00 64.06 132 TRP A CA 1
ATOM 1074 C C . TRP A 1 132 ? -10.450 -2.218 -15.348 1.00 64.06 132 TRP A C 1
ATOM 1076 O O . TRP A 1 132 ? -9.492 -2.548 -14.654 1.00 64.06 132 TRP A O 1
ATOM 1086 N N . ARG A 1 133 ? -10.528 -2.595 -16.628 1.00 62.34 133 ARG A N 1
ATOM 1087 C CA . ARG A 1 133 ? -9.379 -3.205 -17.317 1.00 62.34 133 ARG A CA 1
ATOM 1088 C C . ARG A 1 133 ? -8.753 -2.202 -18.271 1.00 62.34 133 ARG A C 1
ATOM 1090 O O . ARG A 1 133 ? -9.326 -1.871 -19.303 1.00 62.34 133 ARG A O 1
ATOM 1097 N N . VAL A 1 134 ? -7.570 -1.714 -17.906 1.00 70.25 134 VAL A N 1
ATOM 1098 C CA . VAL A 1 134 ? -6.719 -0.919 -18.796 1.00 70.25 134 VAL A CA 1
ATOM 1099 C C . VAL A 1 134 ? -5.874 -1.902 -19.601 1.00 70.25 134 VAL A C 1
ATOM 1101 O O . VAL A 1 134 ? -5.010 -2.577 -19.051 1.00 70.25 134 VAL A O 1
ATOM 1104 N N . CYS A 1 135 ? -6.141 -2.009 -20.901 1.00 74.62 135 CYS A N 1
ATOM 1105 C CA . CYS A 1 135 ? -5.298 -2.761 -21.827 1.00 74.62 135 CYS A CA 1
ATOM 1106 C C . CYS A 1 135 ? -4.387 -1.775 -22.565 1.00 74.62 135 CYS A C 1
ATOM 1108 O O . CYS A 1 135 ? -4.878 -0.897 -23.275 1.00 74.62 135 CYS A O 1
ATOM 1110 N N . ILE A 1 136 ? -3.074 -1.913 -22.386 1.00 82.50 136 ILE A N 1
ATOM 1111 C CA . ILE A 1 136 ? -2.067 -1.123 -23.102 1.00 82.50 136 ILE A CA 1
ATOM 1112 C C . ILE A 1 136 ? -1.647 -1.903 -24.353 1.00 82.50 136 ILE A C 1
ATOM 1114 O O . ILE A 1 136 ? -1.319 -3.085 -24.274 1.00 82.50 136 ILE A O 1
ATOM 1118 N N . ASP A 1 137 ? -1.677 -1.248 -25.513 1.00 84.00 137 ASP A N 1
ATOM 1119 C CA . ASP A 1 137 ? -1.239 -1.831 -26.783 1.00 84.00 137 ASP A CA 1
ATOM 1120 C C . ASP A 1 137 ? 0.270 -1.622 -26.982 1.00 84.00 137 ASP A C 1
ATOM 1122 O O . ASP A 1 137 ? 0.718 -0.535 -27.351 1.00 84.00 137 ASP A O 1
ATOM 1126 N N . TYR A 1 138 ? 1.049 -2.678 -26.742 1.00 86.25 138 TYR A N 1
ATOM 1127 C CA . TYR A 1 138 ? 2.510 -2.664 -26.860 1.00 86.25 138 TYR A CA 1
ATOM 1128 C C . TYR A 1 138 ? 3.030 -2.919 -28.279 1.00 86.25 138 TYR A C 1
ATOM 1130 O O . TYR A 1 138 ? 4.243 -2.942 -28.466 1.00 86.25 138 TYR A O 1
ATOM 1138 N N . ARG A 1 139 ? 2.172 -3.099 -29.295 1.00 87.12 139 ARG A N 1
ATOM 1139 C CA . ARG A 1 139 ? 2.626 -3.487 -30.646 1.00 87.12 139 ARG A CA 1
ATOM 1140 C C . ARG A 1 139 ? 3.716 -2.571 -31.198 1.00 87.12 139 ARG A C 1
ATOM 1142 O O . ARG A 1 139 ? 4.735 -3.077 -31.631 1.00 87.12 139 ARG A O 1
ATOM 1149 N N . LYS A 1 140 ? 3.560 -1.248 -31.069 1.00 84.81 140 LYS A N 1
ATOM 1150 C CA . LYS A 1 140 ? 4.577 -0.287 -31.539 1.00 84.81 140 LYS A CA 1
ATOM 1151 C C . LYS A 1 140 ? 5.887 -0.300 -30.748 1.00 84.81 140 LYS A C 1
ATOM 1153 O O . LYS A 1 140 ? 6.894 0.136 -31.290 1.00 84.81 140 LYS A O 1
ATOM 1158 N N . LEU A 1 141 ? 5.857 -0.722 -29.480 1.00 84.75 141 LEU A N 1
ATOM 1159 C CA . LEU A 1 141 ? 7.061 -0.885 -28.657 1.00 84.75 141 LEU A CA 1
ATOM 1160 C C . LEU A 1 141 ? 7.824 -2.163 -29.038 1.00 84.75 141 LEU A C 1
ATOM 1162 O O . LEU A 1 141 ? 9.040 -2.202 -28.918 1.00 84.75 141 LEU A O 1
ATOM 1166 N N . ASN A 1 142 ? 7.101 -3.189 -29.493 1.00 84.69 142 ASN A N 1
ATOM 1167 C CA . ASN A 1 142 ? 7.635 -4.512 -29.818 1.00 84.69 142 ASN A CA 1
ATOM 1168 C C . ASN A 1 142 ? 8.010 -4.681 -31.309 1.00 84.69 142 ASN A C 1
ATOM 1170 O O . ASN A 1 142 ? 8.291 -5.802 -31.732 1.00 84.69 142 ASN A O 1
ATOM 1174 N N . GLU A 1 143 ? 7.972 -3.601 -32.098 1.00 80.12 143 GLU A N 1
ATOM 1175 C CA . GLU A 1 143 ? 8.441 -3.525 -33.500 1.00 80.12 143 GLU A CA 1
ATOM 1176 C C . GLU A 1 143 ? 9.979 -3.413 -33.570 1.00 80.12 143 GLU A C 1
ATOM 1178 O O . GLU A 1 143 ? 10.640 -4.188 -34.309 1.00 80.12 143 GLU A O 1
#

Mean predicted aligned error: 15.82 Å

Foldseek 3Di:
DVVVVVVVVVPDDPDDPPPPDPPVDADPDDDDDDDPQWDWDALDPPRGRTDIDGPPDDPVRVVVVSVVCNVPVLVDDRDQCSPPPRDVVVVPPDDDDDPPDDDDDDDDDDPAFDFDQDPVRDTDGDHDCPDPDDDDDCPVVVD

Radius of gyration: 24.87 Å; Cα contacts (8 Å, |Δi|>4): 79; chains: 1; bounding box: 62×38×55 Å

Nearest PDB structures (foldseek):
  4v5z-assembly1_Be  TM=3.759E-01  e=2.772E+00  Canis lupus familiaris
  6bk8-assembly1_O  TM=1.203E-01  e=5.070E+00  Saccharomyces cerevisiae S288C

Solvent-accessible surface area (backbone atoms only — not comparable to full-atom values): 9986 Å² total; per-residue (Å²): 134,71,62,70,65,60,59,60,60,74,76,55,77,82,72,73,84,75,84,70,77,80,75,89,71,73,79,92,72,88,82,71,93,66,63,92,64,42,40,81,45,58,67,46,78,92,77,31,60,75,42,84,42,65,53,85,55,50,73,69,55,49,52,53,51,48,51,53,46,52,80,43,47,82,79,59,58,89,50,70,79,51,35,87,93,47,48,74,81,68,70,65,74,77,81,84,72,64,96,84,66,72,93,81,87,77,84,83,77,88,77,61,73,44,77,42,67,49,99,86,68,46,79,41,83,38,69,72,83,88,64,95,75,87,83,81,86,56,65,82,80,74,109